Protein AF-A0A953NR85-F1 (afdb_monomer_lite)

Sequence (72 aa):
MILYVVRHGIAVDRGGHGAPAEAERPLTPEGVQKTHTAALGLRALGAKPGAVITSPYVRAAQTAPTLPFPPP

Foldseek 3Di:
DDDDDDDFFAWDDPDDDVQDDPLATAHDPVRLVVLLVVLVVCVVVVDADQDDDFDSRRRGVSSQVSHPYDHD

pLDDT: mean 90.19, std 8.17, range [59.88, 96.69]

Secondary structure (DSSP, 8-state):
----------B--S-STTPPPTTT-PBPHHHHHHHHHHHHHHHHTT---S-----SSHH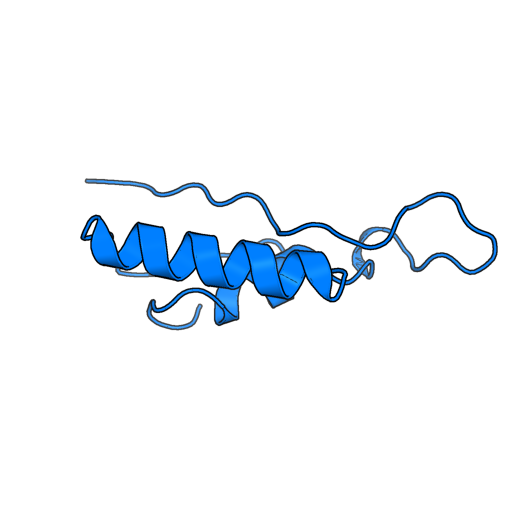HHHHGGGSSS---

Radius of gyration: 13.12 Å; chains: 1; bounding box: 29×19×39 Å

Structure (mmCIF, N/CA/C/O backbone):
data_AF-A0A953NR85-F1
#
_entry.id   AF-A0A953NR85-F1
#
loop_
_atom_site.group_PDB
_atom_site.id
_atom_site.type_symbol
_atom_site.label_atom_id
_atom_site.label_alt_id
_atom_site.label_comp_id
_atom_site.label_asym_id
_atom_site.label_entity_id
_atom_site.label_seq_id
_atom_site.pdbx_PDB_ins_code
_atom_site.Cartn_x
_atom_site.Cartn_y
_atom_site.Cartn_z
_atom_site.occupancy
_atom_site.B_iso_or_equiv
_atom_site.auth_seq_id
_atom_site.auth_comp_id
_atom_site.auth_asym_id
_atom_site.auth_atom_id
_atom_site.pdbx_PDB_model_num
ATOM 1 N N . MET A 1 1 ? -19.132 6.207 10.147 1.00 85.38 1 MET A N 1
ATOM 2 C CA . MET A 1 1 ? -18.380 5.203 9.358 1.00 85.38 1 MET A CA 1
ATOM 3 C C . MET A 1 1 ? -17.421 5.945 8.438 1.00 85.38 1 MET A C 1
ATOM 5 O O . MET A 1 1 ? -17.831 6.969 7.911 1.00 85.38 1 MET A O 1
ATOM 9 N N . ILE A 1 2 ? -16.175 5.484 8.280 1.00 92.44 2 ILE A N 1
ATOM 10 C CA . ILE A 1 2 ? -15.169 6.115 7.404 1.00 92.44 2 ILE A CA 1
ATOM 11 C C . ILE A 1 2 ? -14.711 5.081 6.375 1.00 92.44 2 ILE A C 1
ATOM 13 O O . ILE A 1 2 ? -14.355 3.967 6.751 1.00 92.44 2 ILE A O 1
ATOM 17 N N . LEU A 1 3 ? -14.724 5.457 5.097 1.00 93.88 3 LEU A N 1
ATOM 18 C CA . LEU A 1 3 ? -14.186 4.663 3.996 1.00 93.88 3 LEU A CA 1
ATOM 19 C C . LEU A 1 3 ? -12.930 5.351 3.460 1.00 93.88 3 LEU A C 1
ATOM 21 O O . LEU A 1 3 ? -12.967 6.533 3.122 1.00 93.88 3 LEU A O 1
ATOM 25 N N . TYR A 1 4 ? -11.836 4.602 3.362 1.00 93.19 4 TYR A N 1
ATOM 26 C CA . TYR A 1 4 ? -10.584 5.080 2.783 1.00 93.19 4 TYR A CA 1
ATOM 27 C C . TYR A 1 4 ? -10.451 4.537 1.363 1.00 93.19 4 TYR A C 1
ATOM 29 O O . TYR A 1 4 ? -10.513 3.327 1.156 1.00 93.19 4 TYR A O 1
ATOM 37 N N . VAL A 1 5 ? -10.245 5.422 0.389 1.00 94.19 5 VAL A N 1
ATOM 38 C CA . VAL A 1 5 ? -9.978 5.033 -1.000 1.00 94.19 5 VAL A CA 1
ATOM 39 C C . VAL A 1 5 ? -8.513 5.310 -1.294 1.00 94.19 5 VAL A C 1
ATOM 41 O O . VAL A 1 5 ? -8.078 6.460 -1.300 1.00 94.19 5 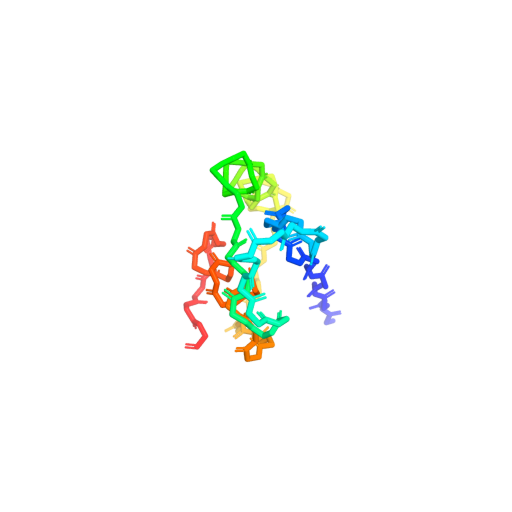VAL A O 1
ATOM 44 N N . VAL A 1 6 ? -7.746 4.247 -1.527 1.00 93.12 6 VAL A N 1
ATOM 45 C CA . VAL A 1 6 ? -6.314 4.333 -1.823 1.00 93.12 6 VAL A CA 1
ATOM 46 C C . VAL A 1 6 ? -6.100 4.001 -3.292 1.00 93.12 6 VAL A C 1
ATOM 48 O O . VAL A 1 6 ? -6.433 2.911 -3.757 1.00 93.12 6 VAL A O 1
ATOM 51 N N . ARG A 1 7 ? -5.528 4.943 -4.042 1.00 95.25 7 ARG A N 1
ATOM 52 C CA . ARG A 1 7 ? -5.049 4.673 -5.399 1.00 95.25 7 ARG A CA 1
ATOM 53 C C . ARG A 1 7 ? -3.778 3.827 -5.317 1.00 95.25 7 ARG A C 1
ATOM 55 O O . ARG A 1 7 ? -2.925 4.085 -4.472 1.00 95.25 7 ARG A O 1
ATOM 62 N N . HIS A 1 8 ? -3.634 2.856 -6.219 1.00 95.69 8 HIS A N 1
ATOM 63 C CA . HIS A 1 8 ? -2.397 2.083 -6.337 1.00 95.69 8 HIS A CA 1
ATOM 64 C C . HIS A 1 8 ? -1.168 2.994 -6.518 1.00 95.69 8 HIS A C 1
ATOM 66 O O . HIS A 1 8 ? -1.269 4.087 -7.086 1.00 95.69 8 HIS A O 1
ATOM 72 N N . GLY A 1 9 ? -0.001 2.516 -6.084 1.00 95.50 9 GLY A N 1
ATOM 73 C CA . GLY A 1 9 ? 1.272 3.204 -6.296 1.00 95.50 9 GLY A CA 1
ATOM 74 C C . GLY A 1 9 ? 1.652 3.363 -7.772 1.00 95.50 9 GLY A C 1
ATOM 75 O O . GLY A 1 9 ? 0.979 2.868 -8.682 1.00 95.50 9 GLY A O 1
ATOM 76 N N . ILE A 1 10 ? 2.758 4.060 -8.021 1.00 96.44 10 ILE A N 1
ATOM 77 C CA . ILE A 1 10 ? 3.292 4.259 -9.376 1.00 96.44 10 ILE A CA 1
ATOM 78 C C . ILE A 1 10 ? 3.665 2.894 -9.966 1.00 96.44 10 ILE A C 1
ATOM 80 O O . ILE A 1 10 ? 4.399 2.134 -9.341 1.00 96.44 10 ILE A O 1
ATOM 84 N N . ALA A 1 11 ? 3.152 2.586 -11.156 1.00 95.88 11 ALA A N 1
ATOM 85 C CA . ALA A 1 11 ? 3.383 1.323 -11.853 1.00 95.88 11 ALA A CA 1
ATOM 86 C C . ALA A 1 11 ? 4.233 1.531 -13.107 1.00 95.88 11 ALA A C 1
ATOM 88 O O . ALA A 1 11 ? 4.241 2.628 -13.666 1.00 95.88 11 ALA A O 1
ATOM 89 N N . VAL A 1 12 ? 4.912 0.470 -13.551 1.00 93.75 12 VAL A N 1
ATOM 90 C CA . VAL A 1 12 ? 5.702 0.461 -14.795 1.00 93.75 12 VAL A CA 1
ATOM 91 C C . VAL A 1 12 ? 4.839 0.941 -15.961 1.00 93.75 12 VAL A C 1
ATOM 93 O O . VAL A 1 12 ? 3.648 0.628 -16.010 1.00 93.75 12 VAL A O 1
ATOM 96 N N . ASP A 1 13 ? 5.399 1.731 -16.875 1.00 88.50 13 ASP A N 1
ATOM 97 C CA . ASP A 1 13 ? 4.642 2.327 -17.977 1.00 88.50 13 ASP A CA 1
ATOM 98 C C . ASP A 1 13 ? 4.082 1.273 -18.957 1.00 88.50 13 ASP A C 1
ATOM 100 O O . ASP A 1 13 ? 4.583 0.155 -19.056 1.00 88.50 13 ASP A O 1
ATOM 104 N N . ARG A 1 14 ? 3.004 1.625 -19.663 1.00 79.56 14 ARG A N 1
ATOM 105 C CA . ARG A 1 14 ? 2.296 0.750 -20.614 1.00 79.56 14 ARG A CA 1
ATOM 106 C C . ARG A 1 14 ? 3.007 0.631 -21.966 1.00 79.56 14 ARG A C 1
ATOM 108 O O . ARG A 1 14 ? 2.694 -0.279 -22.721 1.00 79.56 14 ARG A O 1
ATOM 115 N N . GLY A 1 15 ? 3.879 1.582 -22.306 1.00 66.62 15 GLY A N 1
ATOM 116 C CA . GLY A 1 15 ? 4.199 1.917 -23.700 1.00 66.62 15 GLY A CA 1
ATOM 117 C C . GLY A 1 15 ? 5.480 1.335 -24.307 1.00 66.62 15 GLY A C 1
ATOM 118 O O . GLY A 1 15 ? 5.880 1.797 -25.370 1.00 66.62 15 GLY A O 1
ATOM 119 N N . GLY A 1 16 ? 6.152 0.374 -23.669 1.00 71.56 16 GLY A N 1
ATOM 120 C CA . GLY A 1 16 ? 7.428 -0.171 -24.161 1.00 71.56 16 GLY A CA 1
ATOM 121 C C . GLY A 1 16 ? 7.301 -1.498 -24.915 1.00 71.56 16 GLY A C 1
ATOM 122 O O . GLY A 1 16 ? 6.442 -2.322 -24.599 1.00 71.56 16 GLY A O 1
ATOM 123 N N . HIS A 1 17 ? 8.209 -1.764 -25.862 1.00 73.94 17 HIS A N 1
ATOM 124 C CA . HIS A 1 17 ? 8.430 -3.132 -26.345 1.00 73.94 17 HIS A CA 1
ATOM 125 C C . HIS A 1 17 ? 8.810 -4.030 -25.155 1.00 73.94 17 HIS A C 1
ATOM 127 O O . HIS A 1 17 ? 9.778 -3.747 -24.452 1.00 73.94 17 HIS A O 1
ATOM 133 N N . GLY A 1 18 ? 8.028 -5.088 -24.914 1.00 76.31 18 GLY A N 1
ATOM 134 C CA . GLY A 1 18 ? 8.187 -5.968 -23.749 1.00 76.31 18 GLY A CA 1
ATOM 135 C C . GLY A 1 18 ? 7.446 -5.514 -22.483 1.00 76.31 18 GLY A C 1
ATOM 136 O O . GLY A 1 18 ? 7.689 -6.074 -21.415 1.00 76.31 18 GLY A O 1
ATOM 137 N N . ALA A 1 19 ? 6.554 -4.519 -22.568 1.00 80.69 19 ALA A N 1
ATOM 138 C CA . ALA A 1 19 ? 5.725 -4.126 -21.431 1.00 80.69 19 ALA A CA 1
ATOM 139 C C . ALA A 1 19 ? 4.817 -5.289 -20.967 1.00 80.69 19 ALA A C 1
ATOM 141 O O . ALA A 1 19 ? 4.233 -5.977 -21.811 1.00 80.69 19 ALA A O 1
ATOM 1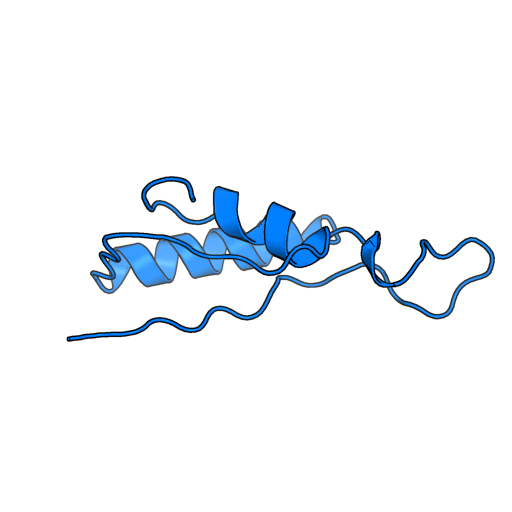42 N N . PRO A 1 20 ? 4.658 -5.499 -19.645 1.00 83.44 20 PRO A N 1
ATOM 143 C CA . PRO A 1 20 ? 3.729 -6.492 -19.114 1.00 83.44 20 PRO A CA 1
ATOM 144 C C . PRO A 1 20 ? 2.291 -6.212 -19.552 1.00 83.44 20 PRO A C 1
ATOM 146 O O . PRO A 1 20 ? 1.913 -5.058 -19.792 1.00 83.44 20 PRO A O 1
ATOM 149 N N . ALA A 1 21 ? 1.457 -7.254 -19.559 1.00 90.56 21 ALA A N 1
ATOM 150 C CA . ALA A 1 21 ? 0.019 -7.088 -19.722 1.00 90.56 21 ALA A CA 1
ATOM 151 C C . ALA A 1 21 ? -0.536 -6.100 -18.680 1.00 90.56 21 ALA A C 1
ATOM 153 O O . ALA A 1 21 ? -0.033 -5.998 -17.560 1.00 90.56 21 ALA A O 1
ATOM 154 N N . GLU A 1 22 ? -1.609 -5.378 -19.013 1.00 91.19 22 GLU A N 1
ATOM 155 C CA . GLU A 1 22 ? -2.116 -4.293 -18.161 1.00 91.19 22 GLU A CA 1
ATOM 156 C C . GLU A 1 22 ? -2.424 -4.727 -16.718 1.00 91.19 22 GLU A C 1
ATOM 158 O O . GLU A 1 22 ? -2.183 -3.965 -15.776 1.00 91.19 22 GLU A O 1
ATOM 163 N N . ALA A 1 23 ? -2.962 -5.934 -16.544 1.00 93.25 23 ALA A N 1
ATOM 164 C CA . ALA A 1 23 ? -3.274 -6.497 -15.233 1.00 93.25 23 ALA A CA 1
ATOM 165 C C . ALA A 1 23 ? -2.012 -6.880 -14.437 1.00 93.25 23 ALA A C 1
ATOM 167 O O . ALA A 1 23 ? -2.032 -6.861 -13.207 1.00 93.25 23 ALA A O 1
ATOM 168 N N . GLU A 1 24 ? -0.915 -7.174 -15.134 1.00 94.25 24 GLU A N 1
ATOM 169 C CA . GLU A 1 24 ? 0.340 -7.692 -14.582 1.00 94.25 24 GLU A CA 1
ATOM 170 C C . GLU A 1 24 ? 1.379 -6.604 -14.307 1.00 94.25 24 GLU A C 1
ATOM 172 O O . GLU A 1 24 ? 2.401 -6.872 -13.681 1.00 94.25 24 GLU A O 1
ATOM 177 N N . ARG A 1 25 ? 1.122 -5.362 -14.735 1.00 95.00 25 ARG A N 1
ATOM 178 C CA . ARG A 1 25 ? 2.025 -4.227 -14.508 1.00 95.00 25 ARG A CA 1
ATOM 179 C C . ARG A 1 25 ? 2.320 -4.056 -13.012 1.00 95.00 25 ARG A C 1
ATOM 181 O O . ARG A 1 25 ? 1.400 -3.698 -12.261 1.00 95.00 25 ARG A O 1
ATOM 188 N N . PRO A 1 26 ? 3.578 -4.255 -12.582 1.00 95.56 26 PRO A N 1
ATOM 189 C CA . PRO A 1 26 ? 3.954 -4.106 -11.189 1.00 95.56 26 PRO A CA 1
ATOM 190 C C . PRO A 1 26 ? 4.178 -2.634 -10.836 1.00 95.56 26 PRO A C 1
ATOM 192 O O . PRO A 1 26 ? 4.320 -1.767 -11.707 1.00 95.56 26 PRO A O 1
ATOM 195 N N . LEU A 1 27 ? 4.233 -2.355 -9.538 1.00 96.44 27 LEU A N 1
ATOM 196 C CA . LEU A 1 27 ? 4.753 -1.101 -9.015 1.00 96.44 27 LEU A CA 1
ATOM 197 C C . LEU A 1 27 ? 6.214 -0.912 -9.436 1.00 96.44 27 LEU A C 1
ATOM 199 O O . LEU A 1 27 ? 6.987 -1.868 -9.500 1.00 96.44 27 LEU A O 1
ATOM 203 N N . THR A 1 28 ? 6.607 0.333 -9.692 1.00 95.88 28 THR A N 1
ATOM 204 C CA . THR A 1 28 ? 8.028 0.675 -9.785 1.00 95.88 28 THR A CA 1
ATOM 205 C C . THR A 1 28 ? 8.647 0.662 -8.382 1.00 95.88 28 THR A C 1
ATOM 207 O O . THR A 1 28 ? 7.925 0.853 -7.398 1.00 95.88 28 THR A O 1
ATOM 210 N N . PRO A 1 29 ? 9.977 0.505 -8.245 1.00 95.50 29 PRO A N 1
ATOM 211 C CA . PRO A 1 29 ? 10.643 0.641 -6.948 1.00 95.50 29 PRO A CA 1
ATOM 212 C C . PRO A 1 29 ? 10.319 1.974 -6.255 1.00 95.50 29 PRO A C 1
ATOM 214 O O . PRO A 1 29 ? 10.027 2.007 -5.062 1.00 95.50 29 PRO A O 1
ATOM 217 N N . GLU A 1 30 ? 10.276 3.066 -7.022 1.00 96.38 30 GLU A N 1
ATOM 218 C CA . GLU A 1 30 ? 9.834 4.378 -6.539 1.00 96.38 30 GLU A CA 1
ATOM 219 C C . GLU A 1 30 ? 8.373 4.356 -6.066 1.00 96.38 30 GLU A C 1
ATOM 221 O O . GLU A 1 30 ? 8.050 4.911 -5.015 1.00 96.38 30 GLU A O 1
ATOM 226 N N . GLY A 1 31 ? 7.489 3.699 -6.822 1.00 96.31 31 GLY A N 1
ATOM 227 C CA . GLY A 1 31 ? 6.086 3.523 -6.468 1.00 96.31 31 GLY A CA 1
ATOM 228 C C . GLY A 1 31 ? 5.919 2.827 -5.124 1.00 96.31 31 GLY A C 1
ATOM 229 O O . GLY A 1 31 ? 5.180 3.330 -4.284 1.00 96.31 31 GLY A O 1
ATOM 230 N N . VAL A 1 32 ? 6.659 1.741 -4.887 1.00 95.00 32 VAL A N 1
ATOM 231 C CA . VAL A 1 32 ? 6.663 1.029 -3.598 1.00 95.00 32 VAL A CA 1
ATOM 232 C C . VAL A 1 32 ? 7.078 1.965 -2.462 1.00 95.00 32 VAL A C 1
ATOM 234 O O . VAL A 1 32 ? 6.369 2.065 -1.461 1.00 95.00 32 VAL A O 1
ATOM 237 N N . GLN A 1 33 ? 8.185 2.698 -2.626 1.00 95.31 33 GLN A N 1
ATOM 238 C CA . GLN A 1 33 ? 8.685 3.615 -1.596 1.00 95.31 33 GLN A CA 1
ATOM 239 C C . GLN A 1 33 ? 7.689 4.739 -1.283 1.00 95.31 33 GLN A C 1
ATOM 241 O O . GLN A 1 33 ? 7.389 5.005 -0.119 1.00 95.31 33 GLN A O 1
ATOM 246 N N . LYS A 1 34 ? 7.123 5.382 -2.311 1.00 95.25 34 LYS A N 1
ATOM 247 C CA . LYS A 1 34 ? 6.147 6.466 -2.128 1.00 95.25 34 LYS A CA 1
ATOM 248 C C . LYS A 1 34 ? 4.857 5.975 -1.479 1.00 95.25 34 LYS A C 1
ATOM 250 O O . LYS A 1 34 ? 4.327 6.652 -0.598 1.00 95.25 34 LYS A O 1
ATOM 255 N N . THR A 1 35 ? 4.366 4.803 -1.878 1.00 94.81 35 THR A N 1
ATOM 256 C CA . THR A 1 35 ? 3.175 4.196 -1.278 1.00 94.81 35 THR A CA 1
ATOM 257 C C . THR A 1 35 ? 3.407 3.860 0.192 1.00 94.81 35 THR A C 1
ATOM 259 O O . THR A 1 35 ? 2.560 4.192 1.018 1.00 94.81 35 THR A O 1
ATOM 262 N N . HIS A 1 36 ? 4.564 3.296 0.540 1.00 92.81 36 HIS A N 1
ATOM 263 C CA . HIS A 1 36 ? 4.911 3.009 1.930 1.00 92.81 36 HIS A CA 1
ATOM 264 C C . HIS A 1 36 ? 4.930 4.284 2.793 1.00 92.81 36 HIS A C 1
ATOM 266 O O . HIS A 1 36 ? 4.302 4.332 3.850 1.00 92.81 36 HIS A O 1
ATOM 272 N N . THR A 1 37 ? 5.556 5.364 2.318 1.00 94.62 37 THR A N 1
ATOM 273 C CA . THR A 1 37 ? 5.560 6.656 3.027 1.00 94.62 37 THR A CA 1
ATOM 274 C C . THR A 1 37 ? 4.148 7.217 3.218 1.00 94.62 37 THR A C 1
ATOM 276 O O . THR A 1 37 ? 3.804 7.673 4.310 1.00 94.62 37 THR A O 1
ATOM 279 N N . ALA A 1 38 ? 3.295 7.143 2.192 1.00 93.44 38 ALA A N 1
ATOM 280 C CA . ALA A 1 38 ? 1.899 7.567 2.301 1.00 93.44 38 ALA A CA 1
ATOM 281 C C . ALA A 1 38 ? 1.116 6.723 3.324 1.00 93.44 38 ALA A C 1
ATOM 283 O O . ALA A 1 38 ? 0.314 7.258 4.091 1.00 93.44 38 ALA A O 1
ATOM 284 N N . ALA A 1 39 ? 1.381 5.418 3.380 1.00 91.56 39 ALA A N 1
ATOM 285 C CA . ALA A 1 39 ? 0.754 4.502 4.321 1.00 91.56 39 ALA A CA 1
ATOM 286 C C . ALA A 1 39 ? 1.118 4.814 5.783 1.00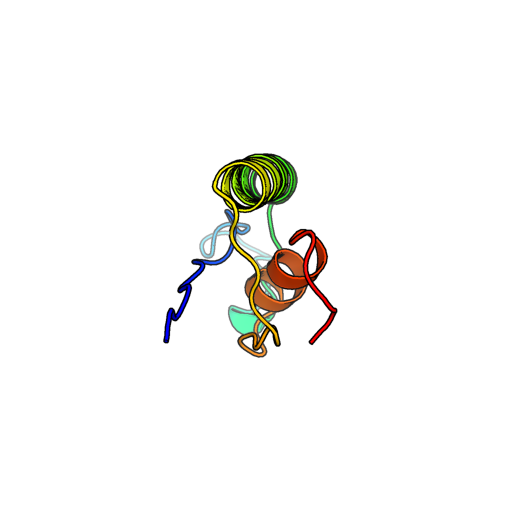 91.56 39 ALA A C 1
ATOM 288 O O . ALA A 1 39 ? 0.249 4.812 6.660 1.00 91.56 39 ALA A O 1
ATOM 289 N N . LEU A 1 40 ? 2.385 5.157 6.041 1.00 92.12 40 LEU A N 1
ATOM 290 C CA . LEU A 1 40 ? 2.826 5.642 7.350 1.00 92.12 40 LEU A CA 1
ATOM 291 C C . LEU A 1 40 ? 2.117 6.948 7.735 1.00 92.12 40 LEU A C 1
ATOM 293 O O . LEU A 1 40 ? 1.677 7.089 8.877 1.00 92.12 40 LEU A O 1
ATOM 297 N N . GLY A 1 41 ? 1.943 7.867 6.780 1.00 93.50 41 GLY A N 1
ATOM 298 C CA . GLY A 1 41 ? 1.174 9.097 6.975 1.00 93.50 41 GLY A CA 1
ATOM 299 C C . GLY A 1 41 ? -0.287 8.829 7.347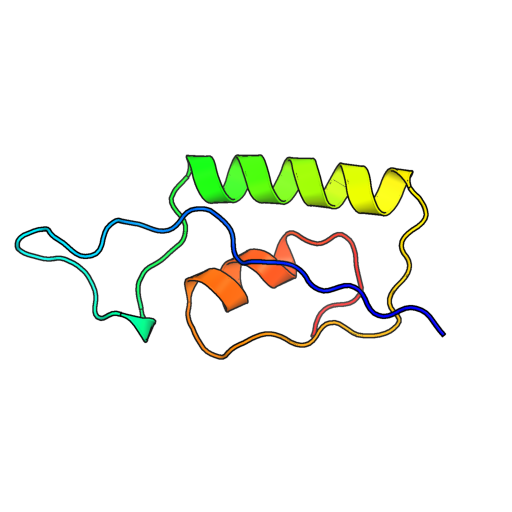 1.00 93.50 41 GLY A C 1
ATOM 300 O O . GLY A 1 41 ? -0.783 9.385 8.324 1.00 93.50 41 GLY A O 1
ATOM 301 N N . LEU A 1 42 ? -0.962 7.917 6.640 1.00 92.06 42 LEU A N 1
ATOM 302 C CA . LEU A 1 42 ? -2.336 7.509 6.962 1.00 92.06 42 LEU A CA 1
ATOM 303 C C . LEU A 1 42 ? -2.453 6.956 8.387 1.00 92.06 42 LEU A C 1
ATOM 305 O O . LEU A 1 42 ? -3.384 7.307 9.114 1.00 92.06 42 LEU A O 1
ATOM 309 N N . ARG A 1 43 ? -1.491 6.132 8.816 1.00 90.00 43 ARG A N 1
ATOM 310 C CA . ARG A 1 43 ? -1.438 5.622 10.192 1.00 90.00 43 ARG A CA 1
ATOM 311 C C . ARG A 1 43 ? -1.233 6.742 11.210 1.00 90.00 43 ARG A C 1
ATOM 313 O O . ARG A 1 43 ? -1.908 6.744 12.237 1.00 90.00 43 ARG A O 1
ATOM 320 N N . ALA A 1 44 ? -0.333 7.685 10.935 1.00 94.19 44 ALA A N 1
ATOM 321 C CA . ALA A 1 44 ? -0.084 8.834 11.807 1.00 94.19 44 ALA A CA 1
ATOM 322 C C . ALA A 1 44 ? -1.324 9.736 11.950 1.00 94.19 44 ALA A C 1
ATOM 324 O O . ALA A 1 44 ? -1.573 10.271 13.026 1.00 94.19 44 ALA A O 1
ATOM 325 N N . LEU A 1 45 ? -2.148 9.830 10.902 1.00 93.62 45 LEU A N 1
ATOM 326 C CA . LEU A 1 45 ? -3.444 10.518 10.915 1.00 93.62 45 LEU A CA 1
ATOM 327 C C . LEU A 1 45 ? -4.555 9.727 11.632 1.00 93.62 45 LEU A C 1
ATOM 329 O O . LEU A 1 45 ? -5.698 10.176 11.686 1.00 93.62 45 LEU A O 1
ATOM 333 N N . GLY A 1 46 ? -4.245 8.551 12.185 1.00 92.62 46 GLY A N 1
ATOM 334 C CA . GLY A 1 46 ? -5.187 7.744 12.954 1.00 92.62 46 GLY A CA 1
ATOM 335 C C . GLY A 1 46 ? -6.125 6.884 12.109 1.00 92.62 46 GLY A C 1
ATOM 336 O O . GLY A 1 46 ? -7.133 6.414 12.638 1.00 92.62 46 GLY A O 1
ATOM 337 N N . ALA A 1 47 ? -5.815 6.645 10.828 1.00 93.00 47 ALA A N 1
ATOM 338 C CA . ALA A 1 47 ? -6.588 5.716 10.010 1.00 93.00 47 ALA A CA 1
ATOM 339 C C . ALA A 1 47 ? -6.526 4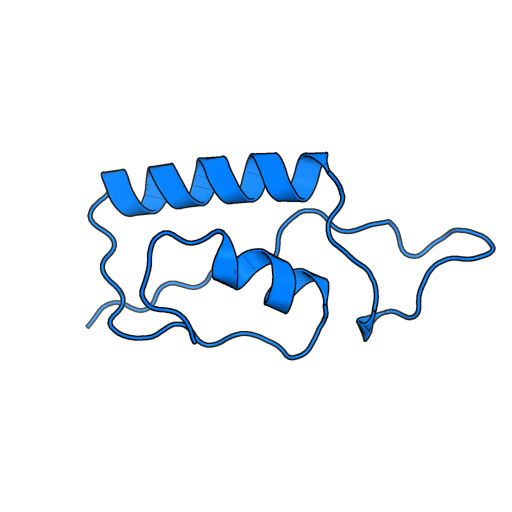.296 10.595 1.00 93.00 47 ALA A C 1
ATOM 341 O O . ALA A 1 47 ? -5.450 3.788 10.912 1.00 93.00 47 ALA A O 1
ATOM 342 N N . LYS A 1 48 ? -7.696 3.670 10.762 1.00 91.56 48 LYS A N 1
ATOM 343 C CA . LYS A 1 48 ? -7.857 2.333 11.359 1.00 91.56 48 LYS A CA 1
ATOM 344 C C . LYS A 1 48 ? -8.974 1.553 10.648 1.00 91.56 48 LYS A C 1
ATOM 346 O O . LYS A 1 48 ? -10.023 1.314 11.249 1.00 91.56 48 LYS A O 1
ATOM 351 N N . PRO A 1 49 ? -8.819 1.220 9.355 1.00 91.44 49 PRO A N 1
ATOM 352 C CA . PRO A 1 49 ? -9.789 0.376 8.670 1.00 91.44 49 PRO A CA 1
ATOM 353 C C . PRO A 1 49 ? -9.817 -1.024 9.302 1.00 91.44 49 PRO A C 1
ATOM 355 O O . PRO A 1 49 ? -8.775 -1.576 9.647 1.00 91.44 49 PRO A O 1
ATOM 358 N N . GLY A 1 50 ? -11.015 -1.594 9.448 1.00 92.62 50 GLY A N 1
ATOM 359 C CA . GLY A 1 50 ? -11.193 -2.965 9.947 1.00 92.62 50 GLY A CA 1
ATOM 360 C C . GLY A 1 50 ? -10.945 -4.047 8.892 1.00 92.62 50 GLY A C 1
ATOM 361 O O . GLY A 1 50 ? -10.805 -5.210 9.246 1.00 92.62 50 GLY A O 1
ATOM 362 N N . ALA A 1 51 ? -10.891 -3.667 7.614 1.00 91.25 51 ALA A N 1
ATOM 363 C CA . ALA A 1 51 ? -10.604 -4.550 6.491 1.00 91.25 51 ALA A CA 1
ATOM 364 C C . ALA A 1 51 ? -9.945 -3.758 5.354 1.00 91.25 51 ALA A C 1
ATOM 366 O O . ALA A 1 51 ? -10.195 -2.557 5.198 1.00 91.25 51 ALA A O 1
ATOM 367 N N . VAL A 1 52 ? -9.143 -4.443 4.543 1.00 92.88 52 VAL A N 1
ATOM 368 C CA . VAL A 1 52 ? -8.567 -3.919 3.301 1.00 92.88 52 VAL A CA 1
ATOM 369 C C . VAL A 1 52 ? -9.112 -4.758 2.151 1.00 92.88 52 VAL A C 1
ATOM 371 O O . VAL A 1 52 ? -9.078 -5.975 2.205 1.00 92.88 52 VAL A O 1
ATOM 374 N N . ILE A 1 53 ? -9.626 -4.120 1.102 1.00 94.31 53 ILE A N 1
ATOM 375 C CA . ILE A 1 53 ? -10.081 -4.806 -0.114 1.00 94.31 53 ILE A CA 1
ATOM 376 C C . ILE A 1 53 ? -9.309 -4.201 -1.278 1.00 94.31 53 ILE A C 1
ATOM 378 O O . ILE A 1 53 ? -9.139 -2.982 -1.344 1.00 94.31 53 ILE A O 1
ATOM 382 N N . THR A 1 54 ? -8.819 -5.041 -2.187 1.00 95.38 54 THR A N 1
ATOM 383 C CA . THR A 1 54 ? -7.982 -4.600 -3.304 1.00 95.38 54 THR A CA 1
ATOM 384 C C . THR A 1 54 ? -8.500 -5.109 -4.645 1.00 95.38 54 THR A C 1
ATOM 386 O O . THR A 1 54 ? -9.197 -6.117 -4.732 1.00 95.38 54 THR A O 1
ATOM 389 N N . SER A 1 55 ? -8.161 -4.379 -5.705 1.00 94.69 55 SER A N 1
ATOM 390 C CA . SER A 1 55 ? -8.374 -4.812 -7.087 1.00 94.69 55 SER A CA 1
ATOM 391 C C . SER A 1 55 ? -7.473 -6.015 -7.407 1.00 94.69 55 SER A C 1
ATOM 393 O O . SER A 1 55 ? -6.360 -6.082 -6.884 1.00 94.69 55 SER A O 1
ATOM 395 N N . PRO A 1 56 ? -7.883 -6.925 -8.314 1.00 94.19 56 PRO A N 1
ATOM 396 C CA . PRO A 1 56 ? -7.066 -8.081 -8.693 1.00 94.19 56 PRO A CA 1
ATOM 397 C C . PRO A 1 56 ? -5.787 -7.726 -9.472 1.00 94.19 56 PRO A C 1
ATOM 399 O O . PRO A 1 56 ? -4.980 -8.606 -9.750 1.00 94.19 56 PRO A O 1
ATOM 402 N N . TYR A 1 57 ? -5.583 -6.466 -9.870 1.00 96.69 57 TYR A N 1
ATOM 403 C CA . TYR A 1 57 ? -4.404 -6.076 -10.648 1.00 96.69 57 TYR A CA 1
ATOM 404 C C . TYR A 1 57 ? -3.149 -6.011 -9.779 1.00 96.69 57 TYR A C 1
ATOM 406 O O . TYR A 1 57 ? -3.179 -5.476 -8.668 1.00 96.69 57 TYR A O 1
ATOM 414 N N . VAL A 1 58 ? -2.018 -6.466 -10.325 1.00 95.75 58 VAL A N 1
ATOM 415 C CA . VAL A 1 58 ? -0.755 -6.661 -9.592 1.00 95.75 58 VAL A CA 1
ATOM 416 C C . VAL A 1 58 ? -0.332 -5.409 -8.828 1.00 95.75 58 VAL A C 1
ATOM 418 O O . VAL A 1 58 ? -0.065 -5.482 -7.634 1.00 95.75 58 VAL A O 1
ATOM 421 N N . ARG A 1 59 ? -0.356 -4.229 -9.454 1.00 96.50 59 ARG A N 1
ATOM 422 C CA . ARG A 1 59 ? -0.032 -2.959 -8.774 1.00 96.50 59 ARG A CA 1
ATOM 423 C C . ARG A 1 59 ? -0.906 -2.641 -7.553 1.00 96.50 59 ARG A C 1
ATOM 425 O O . ARG A 1 59 ? -0.424 -2.024 -6.604 1.00 96.50 59 ARG A O 1
ATOM 432 N N . ALA A 1 60 ? -2.181 -3.029 -7.559 1.00 96.50 60 ALA A N 1
ATOM 433 C CA . ALA A 1 60 ? -3.082 -2.822 -6.425 1.00 96.50 60 ALA A CA 1
ATOM 434 C C . ALA A 1 60 ? -2.837 -3.879 -5.338 1.00 96.50 60 ALA A C 1
ATOM 436 O O . ALA A 1 60 ? -2.739 -3.538 -4.158 1.00 96.50 60 ALA A O 1
ATOM 437 N N . ALA A 1 61 ? -2.635 -5.136 -5.739 1.00 94.31 61 ALA A N 1
ATOM 438 C CA . ALA A 1 61 ? -2.254 -6.227 -4.846 1.00 94.31 61 ALA A CA 1
ATOM 439 C C . ALA A 1 61 ? -0.884 -6.007 -4.179 1.00 94.31 61 ALA A C 1
ATOM 441 O O . ALA A 1 61 ? -0.698 -6.398 -3.039 1.00 94.31 61 ALA A O 1
ATOM 442 N N . GLN A 1 62 ? 0.057 -5.332 -4.843 1.00 94.62 62 GLN A N 1
ATOM 443 C CA . GLN A 1 62 ? 1.348 -4.932 -4.268 1.00 94.62 62 GLN A CA 1
ATOM 444 C C . GLN A 1 62 ? 1.242 -3.692 -3.373 1.00 94.62 62 GLN A C 1
ATOM 446 O O . GLN A 1 62 ? 2.045 -3.522 -2.463 1.00 94.62 62 GLN A O 1
ATOM 451 N N . THR A 1 63 ? 0.253 -2.826 -3.611 1.00 94.94 63 THR A N 1
ATOM 452 C CA . THR A 1 63 ? 0.005 -1.647 -2.769 1.00 94.94 63 THR A CA 1
ATOM 453 C C . THR A 1 63 ? -0.563 -2.058 -1.408 1.00 94.94 63 THR A C 1
ATOM 455 O O . THR A 1 63 ? -0.087 -1.579 -0.382 1.00 94.94 63 THR A O 1
ATOM 458 N N . ALA A 1 64 ? -1.554 -2.955 -1.378 1.00 91.69 64 ALA A N 1
ATOM 459 C CA . ALA A 1 64 ? -2.300 -3.290 -0.158 1.00 91.69 64 ALA A CA 1
ATOM 460 C C . ALA A 1 64 ? -1.412 -3.756 1.024 1.00 91.69 64 ALA A C 1
ATOM 462 O O . ALA A 1 64 ? -1.570 -3.211 2.113 1.00 91.69 64 ALA A O 1
ATOM 463 N N . PRO A 1 65 ? -0.432 -4.663 0.834 1.00 88.50 65 PRO A N 1
ATOM 464 C CA . PRO A 1 65 ? 0.457 -5.126 1.902 1.00 88.50 65 PRO A CA 1
ATOM 465 C C . PRO A 1 65 ? 1.396 -4.054 2.460 1.00 88.50 65 PRO A C 1
ATOM 467 O O . PRO A 1 65 ? 1.921 -4.219 3.554 1.00 88.50 65 PRO A O 1
ATOM 470 N N . THR A 1 66 ? 1.632 -2.956 1.729 1.00 85.88 66 THR A N 1
ATOM 471 C CA . THR A 1 66 ? 2.433 -1.835 2.256 1.00 85.88 66 THR A CA 1
ATOM 472 C C . THR A 1 66 ? 1.662 -0.991 3.270 1.00 85.88 66 THR A C 1
ATOM 474 O O . THR A 1 66 ? 2.249 -0.148 3.949 1.00 85.88 66 THR A O 1
ATOM 477 N N . LEU A 1 67 ? 0.345 -1.200 3.375 1.00 81.69 67 LEU A N 1
ATOM 478 C CA . LEU A 1 67 ? -0.492 -0.523 4.346 1.00 81.69 67 LEU A CA 1
ATOM 479 C C . LEU A 1 67 ? -0.320 -1.173 5.727 1.00 81.69 67 LEU A C 1
ATOM 481 O O . LEU A 1 67 ? -0.407 -2.393 5.837 1.00 81.69 67 LEU A O 1
ATOM 485 N N . PRO A 1 68 ? -0.135 -0.393 6.807 1.00 79.81 68 PRO A N 1
ATOM 486 C CA . PRO A 1 68 ? 0.033 -0.919 8.162 1.00 79.81 68 PRO A CA 1
ATOM 487 C C . PRO A 1 68 ? -1.322 -1.288 8.796 1.00 79.81 68 PRO A C 1
ATOM 489 O O . PRO A 1 68 ? -1.615 -0.918 9.935 1.00 79.81 68 PRO A O 1
ATOM 492 N N . PHE A 1 69 ? -2.175 -1.958 8.028 1.00 81.75 69 PHE A N 1
ATOM 493 C CA . PHE A 1 69 ? -3.540 -2.346 8.371 1.00 81.75 69 PHE A CA 1
ATOM 494 C C . PHE A 1 69 ? -3.665 -3.869 8.272 1.00 81.75 69 PHE A C 1
ATOM 496 O O . PHE A 1 69 ? -2.801 -4.499 7.659 1.00 81.75 69 PHE A O 1
ATOM 503 N N . PRO A 1 70 ? -4.689 -4.483 8.894 1.00 74.81 70 PRO A N 1
ATOM 504 C CA . PRO A 1 70 ? -4.914 -5.916 8.748 1.00 74.81 70 PRO A CA 1
ATOM 505 C C . PRO A 1 70 ? -4.892 -6.328 7.265 1.00 74.81 70 PRO A C 1
ATOM 507 O O . PRO A 1 70 ? -5.397 -5.572 6.425 1.00 74.81 70 PRO A O 1
ATOM 510 N N . PRO A 1 71 ? -4.274 -7.480 6.941 1.00 62.56 71 PRO A N 1
ATOM 511 C CA . PRO A 1 71 ? -4.217 -7.963 5.570 1.00 62.56 71 PRO A CA 1
ATOM 512 C C . PRO A 1 71 ? -5.636 -8.172 5.014 1.00 62.56 71 PRO A C 1
ATOM 514 O O . PRO A 1 71 ? -6.570 -8.357 5.802 1.00 62.56 71 PRO A O 1
ATOM 517 N N . PRO A 1 72 ? -5.798 -8.094 3.680 1.00 59.88 72 PRO A N 1
ATOM 518 C CA . PRO A 1 72 ? -7.062 -8.408 3.024 1.00 59.88 72 PRO A CA 1
ATOM 519 C C . PRO A 1 72 ? -7.532 -9.838 3.310 1.00 59.88 72 PRO A C 1
ATOM 521 O O . PRO A 1 72 ? -6.662 -10.726 3.477 1.00 59.88 72 PRO A O 1
#